Protein AF-A0A1J3IIY3-F1 (afdb_monomer_lite)

Secondary structure (DSSP, 8-state):
-------EE-SSTTHHHHHHS---HHHHHHHHHGGGSSEE-----TTHHHHHHHHHHHHH------------------------

Structure (mmCIF, N/CA/C/O backbone):
data_AF-A0A1J3IIY3-F1
#
_entry.id   AF-A0A1J3IIY3-F1
#
loop_
_atom_site.group_PDB
_atom_site.id
_atom_site.type_symbol
_atom_site.label_atom_id
_atom_site.label_alt_id
_atom_site.label_comp_id
_atom_site.label_asym_id
_atom_site.label_entity_id
_atom_site.label_seq_id
_atom_site.pdbx_PDB_ins_code
_atom_site.Cartn_x
_atom_site.Cartn_y
_atom_site.Cartn_z
_atom_site.occupancy
_atom_site.B_iso_or_equiv
_atom_site.auth_seq_id
_atom_site.auth_comp_id
_atom_site.auth_asym_id
_atom_site.auth_atom_id
_atom_site.pdbx_PDB_model_num
ATOM 1 N N . LYS A 1 1 ? 24.627 -6.597 -23.447 1.00 42.50 1 LYS A N 1
ATOM 2 C CA . LYS A 1 1 ? 23.270 -7.159 -23.220 1.00 42.50 1 LYS A CA 1
ATOM 3 C C . LYS A 1 1 ? 22.856 -6.776 -21.800 1.00 42.50 1 LYS A C 1
ATOM 5 O O . LYS A 1 1 ? 23.528 -7.210 -20.878 1.00 42.50 1 LYS A O 1
ATOM 10 N N . VAL A 1 2 ? 21.860 -5.905 -21.618 1.00 57.56 2 VAL A N 1
ATOM 11 C CA . VAL A 1 2 ? 21.347 -5.554 -20.277 1.00 57.56 2 VAL A CA 1
ATOM 12 C C . VAL A 1 2 ? 20.453 -6.699 -19.811 1.00 57.56 2 VAL A C 1
ATOM 14 O O . VAL A 1 2 ? 19.568 -7.124 -20.555 1.00 57.56 2 VAL A O 1
ATOM 17 N N . ALA A 1 3 ? 20.707 -7.240 -18.624 1.00 64.50 3 ALA A N 1
ATOM 18 C CA . ALA A 1 3 ? 19.849 -8.265 -18.050 1.00 64.50 3 ALA A CA 1
ATOM 19 C C . ALA A 1 3 ? 18.495 -7.630 -17.686 1.00 64.50 3 ALA A C 1
ATOM 21 O O . ALA A 1 3 ? 18.438 -6.717 -16.867 1.00 64.50 3 ALA A O 1
ATOM 22 N N . ARG A 1 4 ? 17.400 -8.091 -18.303 1.00 76.62 4 ARG A N 1
ATOM 23 C CA . ARG A 1 4 ? 16.032 -7.745 -17.880 1.00 76.62 4 ARG A CA 1
ATOM 24 C C . ARG A 1 4 ? 15.676 -8.570 -16.644 1.00 76.62 4 ARG A C 1
ATOM 26 O O . ARG A 1 4 ? 14.909 -9.522 -16.738 1.00 76.62 4 ARG A O 1
ATOM 33 N N . VAL A 1 5 ? 16.300 -8.256 -15.514 1.00 89.56 5 VAL A N 1
ATOM 34 C CA . VAL A 1 5 ? 15.973 -8.899 -14.238 1.00 89.56 5 VAL A CA 1
ATOM 35 C C . VAL A 1 5 ? 14.743 -8.191 -13.662 1.00 89.56 5 VAL A C 1
ATOM 37 O O . VAL A 1 5 ? 14.804 -6.975 -13.473 1.00 89.56 5 VAL A O 1
ATOM 40 N N . PRO A 1 6 ? 13.619 -8.891 -13.426 1.00 89.50 6 PRO A N 1
ATOM 41 C CA . PRO A 1 6 ? 12.446 -8.275 -12.820 1.00 89.50 6 PRO A CA 1
ATOM 42 C C . PRO A 1 6 ? 12.751 -7.861 -11.377 1.00 89.50 6 PRO A C 1
ATOM 44 O O . PRO A 1 6 ? 13.410 -8.591 -10.638 1.00 89.50 6 PRO A O 1
ATOM 47 N N . VAL A 1 7 ? 12.248 -6.696 -10.973 1.00 91.31 7 VAL A N 1
ATOM 48 C CA . VAL A 1 7 ? 12.380 -6.182 -9.602 1.00 91.31 7 VAL A CA 1
ATOM 49 C C . VAL A 1 7 ? 11.027 -6.287 -8.913 1.00 91.31 7 VAL A C 1
ATOM 51 O O . VAL A 1 7 ? 10.022 -5.838 -9.467 1.00 91.31 7 VAL A O 1
ATOM 54 N N . ILE A 1 8 ? 11.003 -6.867 -7.712 1.00 93.38 8 ILE A N 1
ATOM 55 C CA . ILE A 1 8 ? 9.797 -7.002 -6.889 1.00 93.38 8 ILE A CA 1
ATOM 56 C C . ILE A 1 8 ? 9.953 -6.124 -5.648 1.00 93.38 8 ILE A C 1
ATOM 58 O O . ILE A 1 8 ? 10.923 -6.270 -4.906 1.00 93.38 8 ILE A O 1
ATOM 62 N N . LEU A 1 9 ? 8.988 -5.236 -5.414 1.00 93.25 9 LEU A N 1
ATOM 63 C CA . LEU A 1 9 ? 8.845 -4.528 -4.143 1.00 93.25 9 LEU A CA 1
ATOM 64 C C . LEU A 1 9 ? 7.970 -5.377 -3.214 1.00 93.25 9 LEU A C 1
ATOM 66 O O . LEU A 1 9 ? 6.854 -5.711 -3.598 1.00 93.25 9 LEU A O 1
ATOM 70 N N . ALA A 1 10 ? 8.453 -5.750 -2.027 1.00 88.44 10 ALA A N 1
ATOM 71 C CA . ALA A 1 10 ? 7.756 -6.751 -1.205 1.00 88.44 10 ALA A CA 1
ATOM 72 C C . ALA A 1 10 ? 7.693 -6.473 0.299 1.00 88.44 10 ALA A C 1
ATOM 74 O O . ALA A 1 10 ? 6.855 -7.044 0.994 1.00 88.44 10 ALA A O 1
ATOM 75 N N . THR A 1 11 ? 8.571 -5.637 0.843 1.00 84.06 11 THR A N 1
ATOM 76 C CA . THR A 1 11 ? 8.646 -5.451 2.294 1.00 84.06 11 THR A CA 1
ATOM 77 C C . THR A 1 11 ? 7.748 -4.311 2.743 1.00 84.06 11 THR A C 1
ATOM 79 O O . THR A 1 11 ? 7.929 -3.187 2.292 1.00 84.06 11 THR A O 1
ATOM 82 N N . GLN A 1 12 ? 6.830 -4.605 3.670 1.00 84.56 12 GLN A N 1
ATOM 83 C CA . GLN A 1 12 ? 6.012 -3.625 4.403 1.00 84.56 12 GLN A CA 1
ATOM 84 C C . GLN A 1 12 ? 5.148 -2.700 3.529 1.00 84.56 12 GLN A C 1
ATOM 86 O O . GLN A 1 12 ? 4.735 -1.625 3.963 1.00 84.56 12 GLN A O 1
ATOM 91 N N . VAL A 1 13 ? 4.821 -3.130 2.310 1.00 95.75 13 VAL A N 1
ATOM 92 C CA . VAL A 1 13 ? 3.917 -2.379 1.439 1.00 95.75 13 VAL A CA 1
ATOM 93 C C . VAL A 1 13 ? 2.522 -2.379 2.061 1.00 95.75 13 VAL A C 1
ATOM 95 O O . VAL A 1 13 ? 1.913 -3.438 2.213 1.00 95.75 13 VAL A O 1
ATOM 98 N N . LEU A 1 14 ? 2.024 -1.188 2.416 1.00 97.81 14 LEU A N 1
ATOM 99 C CA . LEU A 1 14 ? 0.708 -0.986 3.040 1.00 97.81 14 LEU A CA 1
ATOM 100 C C . LEU A 1 14 ? 0.475 -1.896 4.272 1.00 97.81 14 LEU A C 1
ATOM 102 O O . LEU A 1 14 ? -0.644 -2.344 4.520 1.00 97.81 14 LEU A O 1
ATOM 106 N N . GLU A 1 15 ? 1.525 -2.185 5.048 1.00 97.12 15 GLU A N 1
ATOM 107 C CA . GLU A 1 15 ? 1.490 -3.135 6.170 1.00 97.12 15 GLU A CA 1
ATOM 108 C C . GLU A 1 15 ? 0.442 -2.759 7.230 1.00 97.12 15 GLU A C 1
ATOM 110 O O . GLU A 1 15 ? -0.284 -3.621 7.738 1.00 97.12 15 GLU A O 1
ATOM 115 N N . SER A 1 16 ? 0.329 -1.468 7.544 1.00 97.69 16 SER A N 1
ATOM 116 C CA . SER A 1 16 ? -0.653 -0.953 8.500 1.00 97.69 16 SER A CA 1
ATOM 117 C C . SER A 1 16 ? -2.071 -1.145 7.975 1.00 97.69 16 SER A C 1
ATOM 119 O O . SER A 1 16 ? -2.919 -1.660 8.693 1.00 97.69 16 SER A O 1
ATOM 121 N N . LEU A 1 17 ? -2.328 -0.877 6.693 1.00 98.19 17 LEU A N 1
ATOM 122 C CA . LEU A 1 17 ? -3.632 -1.164 6.089 1.00 98.19 17 LEU A CA 1
ATOM 123 C C . LEU A 1 17 ? -3.973 -2.656 6.189 1.00 98.19 17 LEU A C 1
ATOM 125 O O . LEU A 1 17 ? -5.023 -3.020 6.720 1.00 98.19 17 LEU A O 1
ATOM 129 N N . VAL A 1 18 ? -3.046 -3.526 5.789 1.00 97.62 18 VAL A N 1
ATOM 130 C CA . VAL A 1 18 ? -3.213 -4.986 5.846 1.00 97.62 18 VAL A CA 1
ATOM 131 C C . VAL A 1 18 ? -3.575 -5.478 7.260 1.00 97.62 18 VAL A C 1
ATOM 133 O O . VAL A 1 18 ? -4.406 -6.384 7.403 1.00 97.62 18 VAL A O 1
ATOM 136 N N . LYS A 1 19 ? -2.990 -4.883 8.311 1.00 97.00 19 LYS A N 1
ATOM 137 C CA . LYS A 1 19 ? -3.175 -5.296 9.716 1.00 97.00 19 LYS A CA 1
ATOM 138 C C . LYS A 1 19 ? -4.317 -4.591 10.453 1.00 97.00 19 LYS A C 1
ATOM 140 O O . LYS A 1 19 ? -5.070 -5.264 11.159 1.00 97.00 19 LYS A O 1
ATOM 145 N N . SER A 1 20 ? -4.412 -3.268 10.345 1.00 97.06 20 SER A N 1
ATOM 146 C CA . SER A 1 20 ? -5.288 -2.402 11.149 1.00 97.06 20 SER A CA 1
ATOM 147 C C . SER A 1 20 ? -6.326 -1.626 10.337 1.00 97.06 20 SER A C 1
ATOM 149 O O . SER A 1 20 ? -7.200 -1.009 10.936 1.00 97.06 20 SER A O 1
ATOM 151 N N . GLY A 1 21 ? -6.275 -1.680 9.004 1.00 97.31 21 GLY A N 1
ATOM 152 C CA . GLY A 1 21 ? -7.283 -1.068 8.128 1.00 97.31 21 GLY A CA 1
ATOM 153 C C . GLY A 1 21 ? -6.985 0.385 7.766 1.00 97.31 21 GLY A C 1
ATOM 154 O O . GLY A 1 21 ? -7.737 0.996 7.021 1.00 97.31 21 GLY A O 1
ATOM 155 N N . VAL A 1 22 ? -5.885 0.954 8.270 1.00 97.31 22 VAL A N 1
ATOM 156 C CA . VAL A 1 22 ? -5.510 2.345 7.993 1.00 97.31 22 VAL A CA 1
ATOM 157 C C . VAL A 1 22 ? -4.039 2.407 7.577 1.00 97.31 22 VAL A C 1
ATOM 159 O 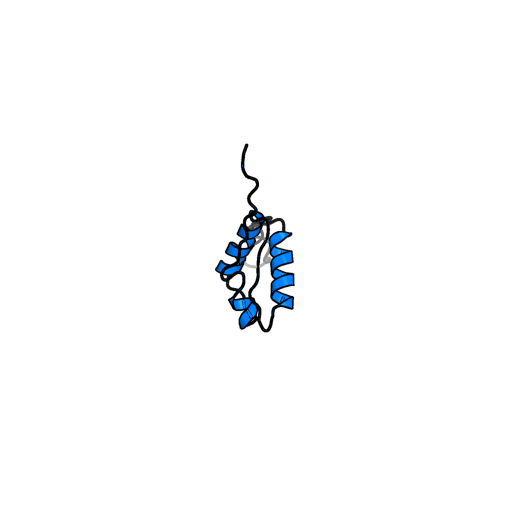O . VAL A 1 22 ? -3.175 2.036 8.376 1.00 97.31 22 VAL A O 1
ATOM 162 N N . PRO A 1 23 ? -3.723 2.868 6.353 1.00 97.56 23 PRO A N 1
ATOM 163 C CA . PRO A 1 23 ? -2.351 3.064 5.911 1.00 97.56 23 PRO A CA 1
ATOM 164 C C . PRO A 1 23 ? -1.772 4.360 6.481 1.00 97.56 23 PRO A C 1
ATOM 166 O O . PRO A 1 23 ? -2.475 5.342 6.733 1.00 97.56 23 PRO A O 1
ATOM 169 N N . THR A 1 24 ? -0.453 4.409 6.594 1.00 96.75 24 THR A N 1
ATOM 170 C CA . THR A 1 24 ? 0.267 5.655 6.860 1.00 96.75 24 THR A CA 1
ATOM 171 C C . THR A 1 24 ? 0.515 6.434 5.565 1.00 96.75 24 THR A C 1
ATOM 173 O O . THR A 1 24 ? 0.586 5.877 4.469 1.00 96.75 24 THR A O 1
ATOM 176 N N . ARG A 1 25 ? 0.744 7.749 5.675 1.00 94.75 25 ARG A N 1
ATOM 177 C C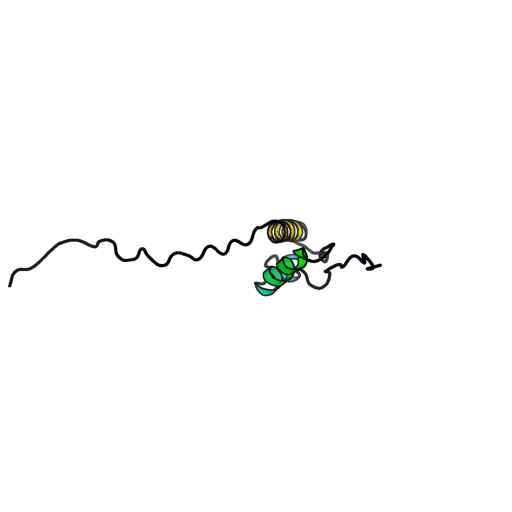A . ARG A 1 25 ? 1.162 8.578 4.525 1.00 94.75 25 ARG A CA 1
ATOM 178 C C . ARG A 1 25 ? 2.476 8.096 3.897 1.00 94.75 25 ARG A C 1
ATOM 180 O O . ARG A 1 25 ? 2.658 8.227 2.685 1.00 94.75 25 ARG A O 1
ATOM 187 N N . ALA A 1 26 ? 3.381 7.564 4.720 1.00 94.19 26 ALA A N 1
ATOM 188 C CA . ALA A 1 26 ? 4.654 7.020 4.264 1.00 94.19 26 ALA A CA 1
ATOM 189 C C . ALA A 1 26 ? 4.435 5.768 3.406 1.00 94.19 26 ALA A C 1
ATOM 191 O O . ALA A 1 26 ? 4.969 5.699 2.306 1.00 94.19 26 ALA A O 1
ATOM 192 N N . GLU A 1 27 ? 3.577 4.845 3.846 1.00 95.62 27 GLU A N 1
ATOM 193 C CA . GLU A 1 27 ? 3.234 3.639 3.081 1.00 95.62 27 GLU A CA 1
ATOM 194 C C . GLU A 1 27 ? 2.557 3.971 1.744 1.00 95.62 27 GLU A C 1
ATOM 196 O O . GLU A 1 27 ? 2.857 3.335 0.740 1.00 95.62 27 GLU A O 1
ATOM 201 N N . ILE A 1 28 ? 1.689 4.990 1.694 1.00 94.81 28 ILE A N 1
ATOM 202 C CA . ILE A 1 28 ? 1.078 5.444 0.429 1.00 94.81 28 ILE A CA 1
ATOM 203 C C . ILE A 1 28 ? 2.157 5.948 -0.539 1.00 94.81 28 ILE A C 1
ATOM 205 O O . ILE A 1 28 ? 2.159 5.601 -1.721 1.00 94.81 28 ILE A O 1
ATOM 209 N N . THR A 1 29 ? 3.083 6.766 -0.035 1.00 92.38 29 THR A N 1
ATOM 210 C CA . THR A 1 29 ? 4.187 7.319 -0.836 1.00 92.38 29 THR A CA 1
ATOM 211 C C . THR A 1 29 ? 5.130 6.213 -1.316 1.00 92.38 29 T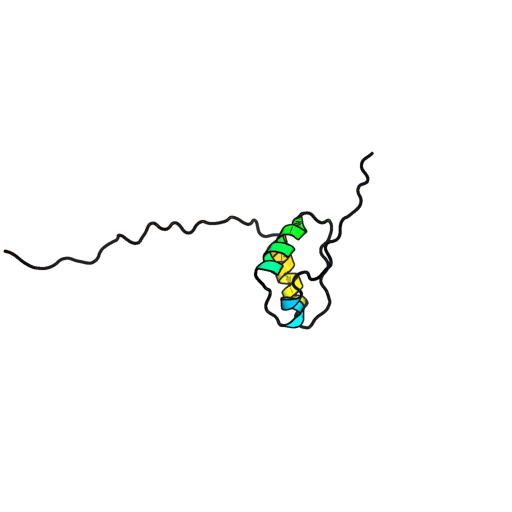HR A C 1
ATOM 213 O O . THR A 1 29 ? 5.563 6.226 -2.467 1.00 92.38 29 THR A O 1
ATOM 216 N N . ASP A 1 30 ? 5.420 5.231 -0.465 1.00 92.19 30 ASP A N 1
ATOM 217 C CA . ASP A 1 30 ? 6.268 4.095 -0.815 1.00 92.19 30 ASP A CA 1
ATOM 218 C C . ASP A 1 30 ? 5.597 3.165 -1.840 1.00 92.19 30 ASP A C 1
ATOM 220 O O . ASP A 1 30 ? 6.194 2.820 -2.859 1.00 92.19 30 ASP A O 1
ATOM 224 N N . ALA A 1 31 ? 4.304 2.868 -1.676 1.00 94.62 31 ALA A N 1
ATOM 225 C CA . ALA A 1 31 ? 3.528 2.110 -2.657 1.00 94.62 31 ALA A CA 1
ATOM 226 C C . ALA A 1 31 ? 3.484 2.812 -4.029 1.00 94.62 31 ALA A C 1
ATOM 228 O O . ALA A 1 31 ? 3.551 2.152 -5.069 1.00 94.62 31 ALA A O 1
ATOM 229 N N . ALA A 1 32 ? 3.455 4.150 -4.060 1.00 93.75 32 ALA A N 1
ATOM 230 C CA . ALA A 1 32 ? 3.528 4.916 -5.305 1.00 93.75 32 ALA A CA 1
ATOM 231 C C . ALA A 1 32 ? 4.871 4.736 -6.037 1.00 93.75 32 ALA A C 1
ATOM 233 O O . ALA A 1 32 ? 4.901 4.712 -7.272 1.00 93.75 32 ALA A O 1
ATOM 234 N N . ASN A 1 33 ? 5.974 4.529 -5.308 1.00 91.31 33 ASN A N 1
ATOM 235 C CA . ASN A 1 33 ? 7.270 4.181 -5.900 1.00 91.31 33 ASN A CA 1
ATOM 236 C C . ASN A 1 33 ? 7.272 2.789 -6.555 1.00 91.31 33 ASN A C 1
ATOM 238 O O . ASN A 1 33 ? 8.111 2.538 -7.429 1.00 91.31 33 ASN A O 1
ATOM 242 N N . GLY A 1 34 ? 6.320 1.925 -6.185 1.00 92.06 34 GLY A N 1
ATOM 243 C CA . GLY A 1 34 ? 6.112 0.586 -6.736 1.00 92.06 34 GLY A CA 1
ATOM 244 C C . GLY A 1 34 ? 5.815 0.556 -8.237 1.00 92.06 34 GLY A C 1
ATOM 245 O O . GLY A 1 34 ? 6.078 -0.456 -8.876 1.00 92.06 34 GLY A O 1
ATOM 246 N N . LYS A 1 35 ? 5.399 1.675 -8.850 1.00 91.69 35 LYS A N 1
ATOM 247 C CA . LYS A 1 35 ? 5.216 1.789 -10.316 1.00 91.69 35 LYS A CA 1
ATOM 248 C C . LYS A 1 35 ? 6.484 1.507 -11.126 1.00 91.69 35 LYS A C 1
ATOM 250 O O . LYS A 1 35 ? 6.407 1.242 -12.320 1.00 91.69 35 LYS A O 1
ATOM 255 N N . ARG A 1 36 ? 7.656 1.630 -10.495 1.00 90.38 36 ARG A N 1
ATOM 256 C CA . ARG A 1 36 ? 8.960 1.349 -11.114 1.00 90.38 36 ARG A CA 1
ATOM 257 C C . ARG A 1 36 ? 9.353 -0.126 -11.015 1.00 90.38 36 ARG A C 1
ATOM 259 O O . ARG A 1 36 ? 10.285 -0.544 -11.697 1.00 90.38 36 ARG A O 1
ATOM 266 N N . ALA A 1 37 ? 8.689 -0.892 -10.152 1.00 92.31 37 ALA A N 1
ATOM 267 C CA . ALA A 1 37 ? 8.914 -2.319 -10.003 1.00 92.31 37 ALA A CA 1
ATOM 268 C C . ALA A 1 37 ? 8.138 -3.099 -11.075 1.00 92.31 37 ALA A C 1
ATOM 270 O O . ALA A 1 37 ? 7.146 -2.628 -11.624 1.00 92.31 37 ALA A O 1
ATOM 271 N N . SER A 1 38 ? 8.585 -4.319 -11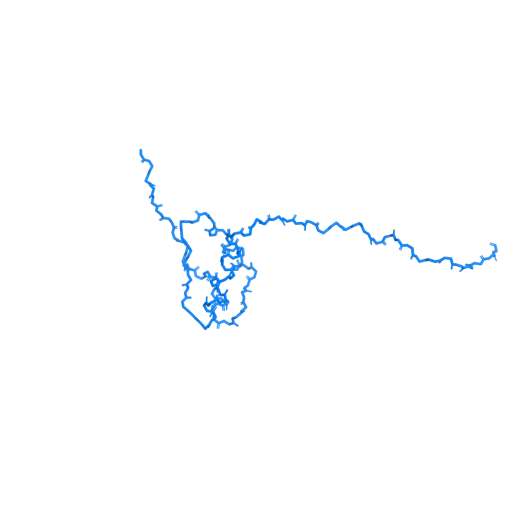.362 1.00 93.44 38 SER A N 1
ATOM 272 C CA . SER A 1 38 ? 7.847 -5.250 -12.221 1.00 93.44 38 SER A CA 1
ATOM 273 C C . SER A 1 38 ? 6.630 -5.841 -11.505 1.00 93.44 38 SER A C 1
ATOM 275 O O . SER A 1 38 ? 5.671 -6.239 -12.155 1.00 93.44 38 SER A O 1
ATOM 277 N N . CYS A 1 39 ? 6.687 -5.927 -10.173 1.00 94.19 39 CYS A N 1
ATOM 278 C CA . CYS A 1 39 ? 5.617 -6.428 -9.322 1.00 94.19 39 CYS A CA 1
ATOM 279 C C . CYS A 1 39 ? 5.703 -5.783 -7.932 1.00 94.19 39 CYS A C 1
ATOM 281 O O . CYS A 1 39 ? 6.796 -5.465 -7.451 1.00 94.19 39 CYS A O 1
ATOM 283 N N . VAL A 1 40 ? 4.550 -5.632 -7.286 1.00 96.50 40 VAL A N 1
ATOM 284 C CA . VAL A 1 40 ? 4.434 -5.235 -5.884 1.00 96.50 40 VAL A CA 1
ATOM 285 C C . VAL A 1 40 ? 3.726 -6.356 -5.126 1.00 96.50 40 VAL A C 1
ATOM 287 O O . VAL A 1 40 ? 2.675 -6.830 -5.548 1.00 96.50 40 VAL A O 1
ATOM 290 N N . MET A 1 41 ? 4.311 -6.787 -4.015 1.00 96.75 41 MET A N 1
ATOM 291 C CA . MET A 1 41 ? 3.802 -7.847 -3.154 1.00 96.75 41 MET A CA 1
ATOM 292 C C . MET A 1 41 ? 3.240 -7.250 -1.862 1.00 96.75 41 MET A C 1
ATOM 294 O O . MET A 1 41 ? 3.840 -6.361 -1.262 1.00 96.75 41 MET A O 1
ATOM 298 N N . LEU A 1 42 ? 2.094 -7.776 -1.429 1.00 96.75 42 LEU A N 1
ATOM 299 C CA . LEU A 1 42 ? 1.466 -7.469 -0.147 1.00 96.75 42 LEU A CA 1
ATOM 300 C C . LEU A 1 42 ? 1.585 -8.678 0.782 1.00 96.75 42 LEU A C 1
ATOM 302 O O . LEU A 1 42 ? 1.418 -9.824 0.356 1.00 96.75 42 LEU A O 1
ATOM 306 N N . ASN A 1 43 ? 1.823 -8.422 2.066 1.00 94.31 43 ASN A N 1
ATOM 307 C CA . ASN A 1 43 ? 1.680 -9.448 3.092 1.00 94.31 43 ASN A CA 1
ATOM 308 C C . ASN A 1 43 ? 0.198 -9.788 3.310 1.00 94.31 43 ASN A C 1
ATOM 310 O O . ASN A 1 43 ? -0.687 -8.961 3.103 1.00 94.31 43 ASN A O 1
ATOM 314 N N . LYS A 1 44 ? -0.083 -11.014 3.765 1.00 94.12 44 LYS A N 1
ATOM 315 C CA . LYS A 1 44 ? -1.444 -11.425 4.148 1.00 94.12 44 LYS A CA 1
ATOM 316 C C . LYS A 1 44 ? -1.925 -10.659 5.387 1.00 94.12 44 LYS A C 1
ATOM 318 O O . LYS A 1 44 ? -1.146 -10.410 6.305 1.00 94.12 44 LYS A O 1
ATOM 323 N N . GLY A 1 45 ? -3.226 -10.393 5.470 1.00 95.38 45 GLY A N 1
ATOM 324 C CA . GLY A 1 45 ? -3.839 -9.809 6.663 1.00 95.38 45 GLY A CA 1
ATOM 325 C C . GLY A 1 45 ? -5.345 -9.637 6.544 1.00 95.38 45 GLY A C 1
ATOM 326 O O . GLY A 1 45 ? -5.949 -10.028 5.545 1.00 95.38 45 GLY A O 1
ATOM 327 N N . LYS A 1 46 ? -5.947 -9.078 7.597 1.00 98.00 46 LYS A N 1
ATOM 328 C CA . LYS A 1 46 ? -7.405 -8.977 7.754 1.00 98.00 46 LYS A CA 1
ATOM 329 C C . LYS A 1 46 ? -8.047 -8.126 6.659 1.00 98.00 46 LYS A C 1
ATOM 331 O O . LYS A 1 46 ? -9.125 -8.471 6.194 1.00 98.00 46 LYS A O 1
ATOM 336 N N . ASN A 1 47 ? -7.357 -7.077 6.209 1.00 98.06 47 ASN A N 1
ATOM 337 C CA . ASN A 1 47 ? -7.882 -6.127 5.224 1.00 98.06 47 ASN A CA 1
ATOM 338 C C . ASN A 1 47 ? -7.214 -6.292 3.847 1.00 98.06 47 ASN A C 1
ATOM 340 O O . ASN A 1 47 ? -6.966 -5.316 3.145 1.00 98.06 47 ASN A O 1
ATOM 344 N N . ILE A 1 48 ? -6.875 -7.527 3.448 1.00 97.69 48 ILE A N 1
ATOM 345 C CA . ILE A 1 48 ? -6.121 -7.778 2.206 1.00 97.69 48 ILE A CA 1
ATOM 346 C C . ILE A 1 48 ? -6.850 -7.295 0.943 1.00 97.69 48 ILE A C 1
ATOM 348 O O . ILE A 1 48 ? -6.213 -6.780 0.030 1.00 97.69 48 ILE A O 1
ATOM 352 N N . VAL A 1 49 ? -8.180 -7.407 0.895 1.00 98.31 49 VAL A N 1
ATOM 353 C CA . VAL A 1 49 ? -8.991 -6.966 -0.256 1.00 98.31 49 VAL A CA 1
ATOM 354 C C . VAL A 1 49 ? -8.920 -5.446 -0.430 1.00 98.31 49 VAL A C 1
ATOM 356 O O . VAL A 1 49 ? 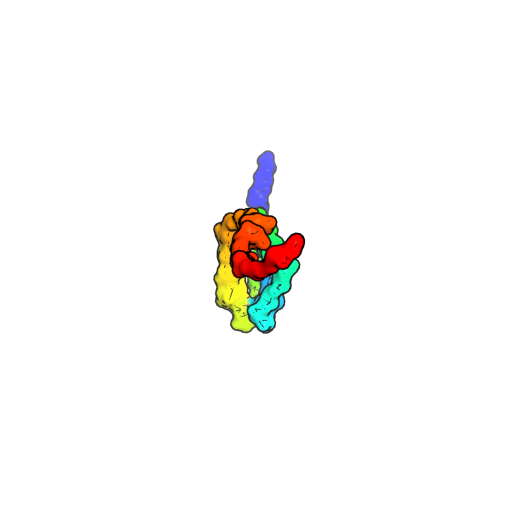-8.757 -4.944 -1.544 1.00 98.31 49 VAL A O 1
ATOM 359 N N . GLU A 1 50 ? -8.987 -4.713 0.681 1.00 98.19 50 GLU A N 1
ATOM 360 C CA . GLU A 1 50 ? -8.849 -3.258 0.693 1.00 98.19 50 GLU A CA 1
ATOM 361 C C . GLU A 1 50 ? -7.424 -2.840 0.319 1.00 98.19 50 GLU A C 1
ATOM 363 O O . GLU A 1 50 ? -7.243 -1.945 -0.503 1.00 98.19 50 GLU A O 1
ATOM 368 N N . ALA A 1 51 ? -6.413 -3.548 0.832 1.00 97.88 51 ALA A N 1
ATOM 369 C CA . ALA A 1 51 ? -5.018 -3.307 0.482 1.00 97.88 51 ALA A CA 1
ATOM 370 C C . ALA A 1 51 ? -4.741 -3.502 -1.017 1.00 97.88 51 ALA A C 1
ATOM 372 O O . ALA A 1 51 ? -4.079 -2.660 -1.621 1.00 97.88 51 ALA A O 1
ATOM 373 N N . VAL A 1 52 ? -5.282 -4.558 -1.637 1.00 97.88 52 VAL A N 1
ATOM 374 C CA . VAL A 1 52 ? -5.171 -4.787 -3.089 1.00 97.88 52 VAL A CA 1
ATOM 375 C C . VAL A 1 52 ? -5.851 -3.664 -3.870 1.00 97.88 52 VAL A C 1
ATOM 377 O O . VAL A 1 52 ? -5.251 -3.114 -4.789 1.00 97.88 52 VAL A O 1
ATOM 380 N N . SER A 1 53 ? -7.069 -3.283 -3.477 1.00 97.81 53 SER A N 1
ATOM 381 C CA . SER A 1 53 ? -7.828 -2.220 -4.151 1.00 97.81 53 SER A CA 1
ATOM 382 C C . SER A 1 53 ? -7.129 -0.861 -4.038 1.00 97.81 53 SER A C 1
ATOM 384 O O . SER A 1 53 ? -7.046 -0.106 -5.005 1.00 97.81 53 SER A O 1
ATOM 386 N N . MET A 1 54 ? -6.578 -0.539 -2.864 1.00 97.00 54 MET A N 1
ATOM 387 C CA . MET A 1 54 ? -5.814 0.688 -2.666 1.00 97.00 54 MET A CA 1
ATOM 388 C C . MET A 1 54 ? -4.513 0.679 -3.470 1.00 97.00 54 MET A C 1
ATOM 390 O O . MET A 1 54 ? -4.181 1.686 -4.094 1.00 97.00 54 MET A O 1
ATOM 394 N N . LEU A 1 55 ? -3.780 -0.437 -3.467 1.00 96.94 55 LEU A N 1
ATOM 395 C CA . LEU A 1 55 ? -2.553 -0.575 -4.243 1.00 96.94 55 LEU A CA 1
ATOM 396 C C . LEU A 1 55 ? -2.828 -0.390 -5.741 1.00 96.94 55 LEU A C 1
ATOM 398 O O . LEU A 1 55 ? -2.111 0.365 -6.394 1.00 96.94 55 LEU A O 1
ATOM 402 N N . ASP A 1 56 ? -3.893 -1.003 -6.261 1.00 96.31 56 ASP A N 1
ATOM 403 C CA . ASP A 1 56 ? -4.335 -0.826 -7.646 1.00 96.31 56 ASP A CA 1
ATOM 404 C C . ASP A 1 56 ? -4.602 0.651 -7.970 1.00 96.31 56 ASP A C 1
ATOM 406 O O . ASP A 1 56 ? -4.041 1.199 -8.924 1.00 96.31 56 ASP A O 1
ATOM 410 N N . ASN A 1 57 ? -5.349 1.339 -7.102 1.00 95.31 57 ASN A N 1
ATOM 411 C CA . ASN A 1 57 ? -5.601 2.771 -7.236 1.00 95.31 57 ASN A CA 1
ATOM 412 C C . ASN A 1 57 ? -4.301 3.585 -7.237 1.00 95.31 57 ASN A C 1
ATOM 414 O O . ASN A 1 57 ? -4.125 4.451 -8.090 1.00 95.31 57 ASN A O 1
ATOM 418 N N . ILE A 1 58 ? -3.364 3.324 -6.322 1.00 94.56 58 ILE A N 1
ATOM 419 C CA . ILE A 1 58 ? -2.086 4.051 -6.245 1.00 94.56 58 ILE A CA 1
ATOM 420 C C . ILE A 1 58 ? -1.273 3.864 -7.535 1.00 94.56 58 ILE A C 1
ATOM 422 O O . ILE A 1 58 ? -0.753 4.838 -8.096 1.00 94.56 58 ILE A O 1
ATOM 426 N N . LEU A 1 59 ? -1.179 2.627 -8.032 1.00 93.88 59 LEU A N 1
ATOM 427 C CA . LEU A 1 59 ? -0.396 2.291 -9.221 1.00 93.88 59 LEU A CA 1
ATOM 428 C C . LEU A 1 59 ? -1.005 2.879 -10.501 1.00 93.88 59 LEU A C 1
ATOM 430 O O . LEU A 1 59 ? -0.262 3.393 -11.343 1.00 93.88 59 LEU A O 1
ATOM 434 N N . HIS A 1 60 ? -2.333 2.935 -10.604 1.00 91.50 60 HIS A N 1
ATOM 435 C CA . HIS A 1 60 ? -3.029 3.455 -11.784 1.00 91.50 60 HIS A CA 1
ATOM 436 C C . HIS A 1 60 ? -3.375 4.950 -11.715 1.00 91.50 60 HIS A C 1
ATOM 438 O O . HIS A 1 60 ? -3.585 5.583 -12.752 1.00 91.50 60 HIS A O 1
ATOM 444 N N . THR A 1 61 ? -3.349 5.573 -10.533 1.00 83.06 61 THR A N 1
ATOM 445 C CA . THR A 1 61 ? -3.599 7.015 -10.397 1.00 83.06 61 THR A CA 1
ATOM 446 C C . THR A 1 61 ? -2.485 7.813 -11.067 1.00 83.06 61 THR A C 1
ATOM 448 O O . THR A 1 61 ? -1.314 7.731 -10.685 1.00 83.06 61 THR A O 1
ATOM 451 N N . LYS A 1 62 ? -2.836 8.656 -12.041 1.00 62.97 62 LYS A N 1
ATOM 452 C CA . LYS A 1 62 ? -1.973 9.768 -12.450 1.00 62.97 62 LYS A CA 1
ATOM 453 C C . LYS A 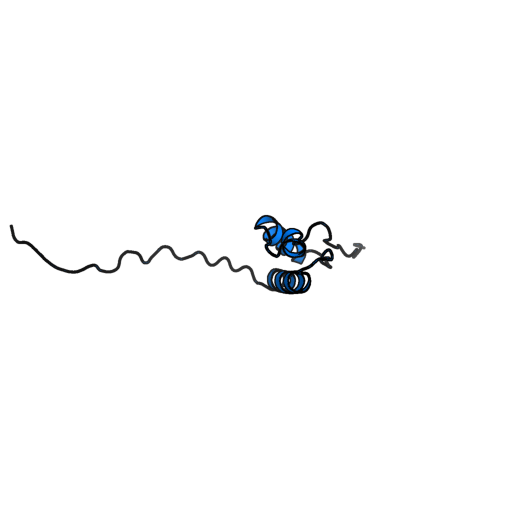1 62 ? -1.984 10.754 -11.288 1.00 62.97 62 LYS A C 1
ATOM 455 O O . LYS A 1 62 ? -2.992 11.422 -11.088 1.00 62.97 62 LYS A O 1
ATOM 460 N N . LEU A 1 63 ? -0.916 10.809 -10.491 1.00 58.56 63 LEU A N 1
ATOM 461 C CA . LEU A 1 63 ? -0.768 11.846 -9.470 1.00 58.56 63 LEU A CA 1
ATOM 462 C C . LEU A 1 63 ? -0.667 13.200 -10.186 1.00 58.56 63 LEU A C 1
ATOM 464 O O . LEU A 1 63 ? 0.417 13.680 -10.495 1.00 58.56 63 LEU A O 1
ATOM 468 N N . VAL A 1 64 ? -1.814 13.792 -10.508 1.00 51.22 64 VAL A N 1
ATOM 469 C CA . VAL A 1 64 ? -1.923 15.202 -10.847 1.00 51.22 64 VAL A CA 1
ATOM 470 C C . VAL A 1 64 ? -2.048 15.902 -9.510 1.00 51.22 64 VAL A C 1
ATOM 472 O O . VAL A 1 64 ? -3.096 15.852 -8.868 1.00 51.22 64 VAL A O 1
ATOM 475 N N . TYR A 1 65 ? -0.961 16.519 -9.060 1.00 47.97 65 TYR A N 1
ATOM 476 C CA . TYR A 1 65 ? -1.020 17.434 -7.932 1.00 47.97 65 TYR A CA 1
ATOM 477 C C . TYR A 1 65 ? -1.861 18.638 -8.380 1.00 47.97 65 TYR A C 1
ATOM 479 O O . TYR A 1 65 ? -1.348 19.571 -8.994 1.00 47.97 65 TYR A O 1
ATOM 487 N N . LYS A 1 66 ? -3.179 18.608 -8.145 1.00 40.16 66 LYS A N 1
ATOM 488 C CA . LYS A 1 66 ? -3.990 19.823 -8.223 1.00 40.16 66 LYS A CA 1
ATOM 489 C C . LYS A 1 66 ? -3.601 20.665 -7.019 1.00 40.16 66 LYS A C 1
ATOM 491 O O . LYS A 1 66 ? -3.997 20.369 -5.895 1.00 40.16 66 LYS A O 1
ATOM 496 N N . LYS A 1 67 ? -2.779 21.687 -7.254 1.00 31.06 67 LYS A N 1
ATOM 497 C CA . LYS A 1 67 ? -2.654 22.793 -6.312 1.00 31.06 67 LYS A CA 1
ATOM 498 C C . LYS A 1 67 ? -4.066 23.343 -6.106 1.00 31.06 67 LYS A C 1
ATOM 500 O O . LYS A 1 67 ? -4.761 23.614 -7.079 1.00 31.06 67 LYS A O 1
ATOM 505 N N . THR A 1 68 ? -4.522 23.414 -4.862 1.00 43.94 68 THR A N 1
ATOM 506 C CA . THR A 1 68 ? -5.745 24.145 -4.540 1.00 43.94 68 THR A CA 1
ATOM 507 C C . THR A 1 68 ? -5.453 25.606 -4.860 1.00 43.94 68 THR A C 1
ATOM 509 O O . THR A 1 68 ? -4.566 26.185 -4.230 1.00 43.94 68 THR A O 1
ATOM 512 N N . ASP A 1 69 ? -6.117 26.173 -5.866 1.00 49.81 69 ASP A N 1
ATOM 513 C CA . ASP A 1 69 ? -5.990 27.594 -6.182 1.00 49.81 69 ASP A CA 1
ATOM 514 C C . ASP A 1 69 ? -6.508 28.385 -4.978 1.00 49.81 69 ASP A C 1
ATOM 516 O O . ASP A 1 69 ? -7.705 28.455 -4.700 1.00 49.81 69 ASP A O 1
ATOM 520 N N . SER A 1 70 ? -5.576 28.923 -4.198 1.00 53.38 70 SER A N 1
ATOM 521 C CA . SER A 1 70 ? -5.835 29.791 -3.056 1.00 53.38 70 SER A CA 1
ATOM 522 C C . SER A 1 70 ? -6.138 31.211 -3.534 1.00 53.38 70 SER A C 1
ATOM 524 O O . SER A 1 70 ? -5.465 32.151 -3.132 1.00 53.38 70 SER A O 1
ATOM 526 N N . GLU A 1 71 ? -7.127 31.363 -4.409 1.00 51.62 71 GLU A N 1
ATOM 527 C CA . GLU A 1 71 ? -7.657 32.653 -4.853 1.00 51.62 71 GLU A CA 1
ATOM 528 C C . GLU A 1 71 ? -9.170 32.521 -5.034 1.00 51.62 71 GLU A C 1
ATOM 530 O O . GLU A 1 71 ? -9.656 32.290 -6.131 1.00 51.62 71 GLU A O 1
ATOM 535 N N . ASN A 1 72 ? -9.916 32.584 -3.926 1.00 44.06 72 ASN A N 1
ATOM 536 C CA . ASN A 1 72 ? -11.333 32.981 -3.900 1.00 44.06 72 ASN A CA 1
ATOM 537 C C . ASN A 1 72 ? -11.798 33.261 -2.457 1.00 44.06 72 ASN A C 1
ATOM 539 O O . ASN A 1 72 ? -12.779 32.707 -1.971 1.00 44.06 72 ASN A O 1
ATOM 543 N N . LEU A 1 73 ? -11.072 34.135 -1.750 1.00 48.09 73 LEU A N 1
ATOM 544 C CA . LEU A 1 73 ? -11.501 34.687 -0.452 1.00 48.09 73 LEU A CA 1
ATOM 545 C C . LEU A 1 73 ? -11.764 36.202 -0.485 1.00 48.09 73 LEU A C 1
ATOM 547 O O . LEU A 1 73 ? -11.884 36.818 0.565 1.00 48.09 73 LEU A O 1
ATOM 551 N N . HIS A 1 74 ? -11.901 36.815 -1.663 1.00 42.88 74 HIS A N 1
ATOM 552 C CA . HIS A 1 74 ? -12.346 38.209 -1.771 1.00 42.88 74 HIS A CA 1
ATOM 553 C C . HIS A 1 74 ? -13.552 38.317 -2.699 1.00 42.88 74 HIS A C 1
ATOM 555 O O . HIS A 1 74 ? -13.435 38.603 -3.885 1.00 42.88 74 HIS A O 1
ATOM 561 N N . GLY A 1 75 ? -14.729 38.065 -2.129 1.00 35.41 75 GLY A N 1
ATOM 562 C CA . GLY A 1 75 ? -16.004 38.173 -2.822 1.00 35.41 75 GLY A CA 1
ATOM 563 C C . GLY A 1 75 ? -17.161 38.420 -1.860 1.00 35.41 75 GLY A C 1
ATOM 564 O O . GLY A 1 75 ? -17.889 37.496 -1.532 1.00 35.41 75 GLY A O 1
ATOM 565 N N . SER A 1 76 ? -17.335 39.692 -1.488 1.00 38.97 76 SER A N 1
ATOM 566 C CA . SER A 1 76 ? -18.596 40.322 -1.067 1.00 38.97 76 SER A CA 1
ATOM 567 C C . SER A 1 76 ? -19.189 39.979 0.311 1.00 38.97 76 SER A C 1
ATOM 569 O O . SER A 1 76 ? -19.971 39.045 0.465 1.00 38.97 76 SER A O 1
ATOM 571 N N . ALA A 1 77 ? -18.965 40.883 1.271 1.00 40.09 77 ALA A N 1
ATOM 572 C CA . ALA A 1 77 ? -19.936 41.192 2.321 1.00 40.09 77 ALA A CA 1
ATOM 573 C C . ALA A 1 77 ? -20.287 42.693 2.279 1.00 40.09 77 ALA A C 1
ATOM 575 O O . ALA A 1 77 ? -19.552 43.542 2.766 1.00 40.09 77 ALA A O 1
ATOM 576 N N . SER A 1 78 ? -21.402 42.958 1.599 1.00 37.56 78 SER A N 1
ATOM 577 C CA . SER A 1 78 ? -22.483 43.907 1.892 1.00 37.56 78 SER A CA 1
ATOM 578 C C . SER A 1 78 ? -22.209 45.329 2.404 1.00 37.56 78 SER A C 1
ATOM 580 O O . SER A 1 78 ? -21.665 45.568 3.475 1.00 37.56 78 SER A O 1
ATOM 582 N N . HIS A 1 79 ? -22.803 46.258 1.648 1.00 39.16 79 HIS A N 1
ATOM 583 C CA . HIS A 1 79 ? -23.341 47.558 2.054 1.00 39.16 79 HIS A CA 1
ATOM 584 C C . HIS A 1 79 ? -23.814 47.625 3.524 1.00 39.16 79 HIS A C 1
ATOM 586 O O . HIS A 1 79 ? -24.642 46.801 3.906 1.00 39.16 79 HIS A O 1
ATOM 592 N N . HIS A 1 80 ? -23.402 48.653 4.286 1.00 37.03 80 HIS A N 1
ATOM 593 C CA . HIS A 1 80 ? -24.243 49.768 4.792 1.00 37.03 80 HIS A CA 1
ATOM 594 C C . HIS A 1 80 ? -23.641 50.484 6.029 1.00 37.03 80 HIS A C 1
ATOM 596 O O . HIS A 1 80 ? -23.239 49.821 6.979 1.00 37.03 80 HIS A O 1
ATOM 602 N N . LYS A 1 81 ? -23.794 51.827 6.042 1.00 42.09 81 LYS A N 1
ATOM 603 C CA . LYS A 1 81 ? -23.639 52.824 7.141 1.00 42.09 81 LYS A CA 1
ATOM 604 C C . LYS A 1 81 ? -22.198 53.294 7.421 1.00 42.09 81 LYS A C 1
ATOM 606 O O . LYS A 1 81 ? -21.295 52.482 7.464 1.00 42.09 81 LYS A O 1
ATOM 611 N N . GLU A 1 82 ? -21.890 54.575 7.615 1.00 35.03 82 GLU A N 1
ATOM 612 C CA . GLU A 1 82 ? -22.705 55.759 7.899 1.00 35.03 82 GLU A CA 1
ATOM 613 C C . GLU A 1 82 ? -21.938 57.030 7.487 1.00 35.03 82 GLU A C 1
ATOM 615 O O . GLU A 1 82 ? -20.715 57.041 7.390 1.00 35.03 82 GLU A O 1
ATOM 620 N N . MET A 1 83 ? -22.712 58.073 7.219 1.00 38.44 83 MET A N 1
ATOM 621 C CA . MET A 1 83 ? -22.339 59.447 6.904 1.00 38.44 83 MET A CA 1
ATOM 622 C C . MET A 1 83 ? -21.681 60.129 8.113 1.00 38.44 83 MET A C 1
ATOM 624 O O . MET A 1 83 ? -22.329 60.206 9.153 1.00 38.44 83 MET A O 1
ATOM 628 N N . LEU A 1 84 ? -20.455 60.640 7.945 1.00 41.81 84 LEU A N 1
ATOM 629 C CA . LEU A 1 84 ? -19.866 61.804 8.633 1.00 41.81 84 LEU A CA 1
ATOM 630 C C . LEU A 1 84 ? -18.640 62.294 7.849 1.00 41.81 84 LEU A C 1
ATOM 632 O O . LEU A 1 84 ? -17.771 61.451 7.536 1.00 41.81 84 LEU A O 1
#

Sequence (84 aa):
KVARVPVILATQVLESLVKSGVPTRAEITDAANGKRASCVMLNKGKNIVEAVSMLDNILHTKLVYKKTDSENLHGSASHHKEML

Organism: Noccaea caerulescens (NCBI:txid107243)

Foldseek 3Di:
DDDPDFFEAEPCQQVCCQEPVDGDPVSLVVLLVCLPGPYYHDDHHDRVVVSVVSSVCSNPDPPPPPDPPPPDPDDDDDDDDDDD

Radius of gyration: 22.71 Å; chains: 1; bounding box: 48×73×34 Å

pLDDT: mean 79.02, std 23.4, range [31.06, 98.31]

InterPro domains:
  IPR001697 Pyruvate kinase [PTHR11817] (2-66)
  IPR015793 Pyruvate kinase, barrel [PF00224] (4-43)
  IPR015813 Pyruvate/Phosphoenolpyruvate kinase-like domain superfamily [SSF51621] (2-60)
  IPR040442 Pyruvate kinase-like domain superfamily [G3DSA:3.20.20.60] (1-61)